Protein AF-A0A432TRW6-F1 (afdb_monomer_lite)

Structure (mmCIF, N/CA/C/O backbone):
data_AF-A0A432TRW6-F1
#
_entry.id   AF-A0A432TRW6-F1
#
loop_
_atom_site.group_PDB
_atom_site.id
_atom_site.type_symbol
_atom_site.label_atom_id
_atom_site.label_alt_id
_atom_site.label_comp_id
_atom_site.label_asym_id
_atom_site.label_entity_id
_atom_site.label_seq_id
_atom_site.pdbx_PDB_ins_code
_atom_site.Cartn_x
_atom_site.Cartn_y
_atom_site.Cartn_z
_atom_site.occupancy
_atom_site.B_iso_or_equiv
_atom_site.auth_seq_id
_atom_site.auth_comp_id
_atom_site.auth_asym_id
_atom_site.auth_atom_id
_atom_site.pdbx_PDB_model_num
ATOM 1 N N . MET A 1 1 ? 21.089 0.301 -13.106 1.00 52.22 1 MET A N 1
ATOM 2 C CA . MET A 1 1 ? 20.298 1.230 -13.935 1.00 52.22 1 MET A CA 1
ATOM 3 C C . MET A 1 1 ? 20.547 2.640 -13.436 1.00 52.22 1 MET A C 1
ATOM 5 O O . MET A 1 1 ? 20.380 2.880 -12.246 1.00 52.22 1 MET A O 1
ATOM 9 N N . THR A 1 2 ? 21.003 3.542 -14.300 1.00 56.97 2 THR A N 1
ATOM 10 C CA . THR A 1 2 ? 20.932 4.985 -14.047 1.00 56.97 2 THR A CA 1
ATOM 11 C C . THR A 1 2 ? 19.518 5.416 -14.402 1.00 56.97 2 THR A C 1
ATOM 13 O O . THR A 1 2 ? 19.159 5.357 -15.574 1.00 56.97 2 THR A O 1
ATOM 16 N N . PHE A 1 3 ? 18.707 5.765 -13.405 1.00 66.62 3 PHE A N 1
ATOM 17 C CA . PHE A 1 3 ? 17.383 6.331 -13.655 1.00 66.62 3 PHE A CA 1
ATOM 18 C C . PHE A 1 3 ? 17.552 7.616 -14.461 1.00 66.62 3 PHE A C 1
ATOM 20 O O . PHE A 1 3 ? 18.263 8.524 -14.018 1.00 66.62 3 PHE A O 1
ATOM 27 N N . ASP A 1 4 ? 16.944 7.674 -15.643 1.00 81.56 4 ASP A N 1
ATOM 28 C CA . ASP A 1 4 ? 16.929 8.909 -16.417 1.00 81.56 4 ASP A CA 1
ATOM 29 C C . ASP A 1 4 ? 16.028 9.937 -15.719 1.00 81.56 4 ASP A C 1
ATOM 31 O O . ASP A 1 4 ? 15.047 9.587 -15.054 1.00 81.56 4 ASP A O 1
ATOM 35 N N . LEU A 1 5 ? 16.351 11.225 -15.856 1.00 84.19 5 LEU A N 1
ATOM 36 C CA . LEU A 1 5 ? 15.592 12.289 -15.193 1.00 84.19 5 LEU A CA 1
ATOM 37 C C . LEU A 1 5 ? 14.115 12.262 -15.618 1.00 84.19 5 LEU A C 1
ATOM 39 O O . LEU A 1 5 ? 13.226 12.500 -14.801 1.00 84.19 5 LEU A O 1
ATOM 43 N N . THR A 1 6 ? 13.857 11.915 -16.879 1.00 82.75 6 THR A N 1
ATOM 44 C CA . THR A 1 6 ? 12.509 11.764 -17.439 1.00 82.75 6 THR A CA 1
ATOM 45 C C . THR A 1 6 ? 11.719 10.679 -16.720 1.00 82.75 6 THR A C 1
ATOM 47 O O . THR A 1 6 ? 10.560 10.878 -16.353 1.00 82.75 6 THR A O 1
ATOM 50 N N . GLU A 1 7 ? 12.363 9.540 -16.481 1.00 78.12 7 GLU A N 1
ATOM 51 C CA . GLU A 1 7 ? 11.764 8.388 -15.822 1.00 78.12 7 GLU A CA 1
ATOM 52 C C . GLU A 1 7 ? 11.392 8.730 -14.376 1.00 78.12 7 GLU A C 1
ATOM 54 O O . GLU A 1 7 ? 10.263 8.497 -13.948 1.00 78.12 7 GLU A O 1
ATOM 59 N N . LEU A 1 8 ? 12.297 9.395 -13.651 1.00 82.06 8 LEU A N 1
ATOM 60 C CA . LEU A 1 8 ? 12.056 9.843 -12.279 1.00 82.06 8 LEU A CA 1
ATOM 61 C C . LEU A 1 8 ? 10.860 10.807 -12.185 1.00 82.06 8 LEU A C 1
ATOM 63 O O . LEU A 1 8 ? 10.039 10.695 -11.271 1.00 82.06 8 LEU A O 1
ATOM 67 N N . VAL A 1 9 ? 10.745 11.747 -13.129 1.00 86.62 9 VAL A N 1
ATOM 68 C CA . VAL A 1 9 ? 9.639 12.717 -13.172 1.00 86.62 9 VAL A CA 1
ATOM 69 C C . VAL A 1 9 ? 8.307 12.019 -13.446 1.00 86.62 9 VAL A C 1
ATOM 71 O O . VAL A 1 9 ? 7.325 12.289 -12.750 1.00 86.62 9 VAL A O 1
ATOM 74 N N . LEU A 1 10 ? 8.264 11.094 -14.410 1.00 83.50 10 LEU A N 1
ATOM 75 C CA . LEU A 1 10 ? 7.059 10.320 -14.729 1.00 83.50 10 LEU A CA 1
ATOM 76 C C . LEU A 1 10 ? 6.620 9.452 -13.549 1.00 83.50 10 LEU A C 1
ATOM 78 O O . LEU A 1 10 ? 5.443 9.442 -13.188 1.00 83.50 10 LEU A O 1
ATOM 82 N N . VAL A 1 11 ? 7.572 8.788 -12.895 1.00 81.69 11 VAL A N 1
ATOM 83 C CA . VAL A 1 11 ? 7.332 8.012 -11.676 1.00 81.69 11 VAL A CA 1
ATOM 84 C C . VAL A 1 11 ? 6.767 8.894 -10.578 1.00 81.69 11 VAL A C 1
ATOM 86 O O . VAL A 1 11 ? 5.759 8.529 -9.979 1.00 81.69 11 VAL A O 1
ATOM 89 N N . GLY A 1 12 ? 7.363 10.064 -10.340 1.00 82.69 12 GLY A N 1
ATOM 90 C CA . GLY A 1 12 ? 6.870 11.031 -9.363 1.00 82.69 12 GLY A CA 1
ATOM 91 C C . GLY A 1 12 ? 5.432 11.468 -9.646 1.00 82.69 12 GLY A C 1
ATOM 92 O O . GLY 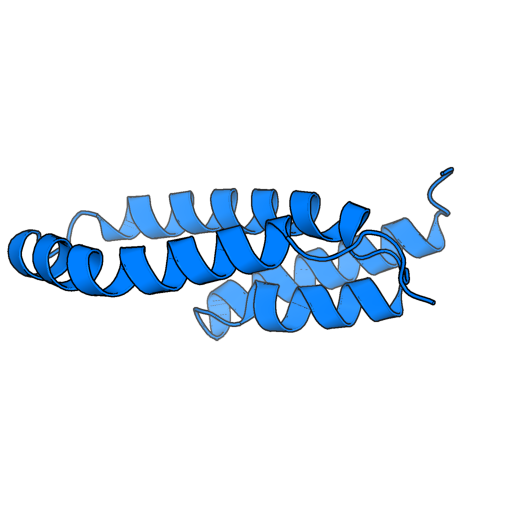A 1 12 ? 4.607 11.502 -8.732 1.00 82.69 12 GLY A O 1
ATOM 93 N N . LEU A 1 13 ? 5.097 11.723 -10.914 1.00 86.25 13 LEU A N 1
ATOM 94 C CA . LEU A 1 13 ? 3.744 12.088 -11.337 1.00 86.25 13 LEU A CA 1
ATOM 95 C C . LEU A 1 13 ? 2.740 10.951 -11.081 1.00 86.25 13 LEU A C 1
ATOM 97 O O . LEU A 1 13 ? 1.673 11.183 -10.508 1.00 86.25 13 LEU A O 1
ATOM 101 N N . ILE A 1 14 ? 3.098 9.714 -11.445 1.00 83.62 14 ILE A N 1
ATOM 102 C CA . ILE A 1 14 ? 2.276 8.520 -11.199 1.00 83.62 14 ILE A CA 1
ATOM 103 C C . ILE A 1 14 ? 2.117 8.279 -9.695 1.00 83.62 14 ILE A C 1
ATOM 105 O O . ILE A 1 14 ? 1.045 7.885 -9.244 1.00 83.62 14 ILE A O 1
ATOM 109 N N . PHE A 1 15 ? 3.146 8.562 -8.898 1.00 80.62 15 PHE A N 1
ATOM 110 C CA . PHE A 1 15 ? 3.112 8.424 -7.444 1.00 80.62 15 PHE A CA 1
ATOM 111 C C . PHE A 1 15 ? 2.123 9.404 -6.800 1.00 80.62 15 PHE A C 1
ATOM 113 O O . PHE A 1 15 ? 1.327 9.015 -5.942 1.00 80.62 15 PHE A O 1
ATOM 120 N N . ILE A 1 16 ? 2.132 10.665 -7.246 1.00 83.12 16 ILE A N 1
ATOM 121 C CA . ILE A 1 16 ? 1.166 11.685 -6.816 1.00 83.12 16 ILE A CA 1
ATOM 122 C C . ILE A 1 16 ? -0.253 11.273 -7.233 1.00 83.12 16 ILE A C 1
ATOM 124 O O . ILE A 1 16 ? -1.177 11.325 -6.417 1.00 83.12 16 ILE A O 1
ATOM 128 N N . TRP A 1 17 ? -0.421 10.805 -8.473 1.00 81.31 17 TRP A N 1
ATOM 129 C CA . TRP A 1 17 ? -1.700 10.315 -8.988 1.00 81.31 17 TRP A CA 1
ATOM 130 C C . TRP A 1 17 ? -2.234 9.118 -8.190 1.00 81.31 17 TRP A C 1
ATOM 132 O O . TRP A 1 17 ? -3.385 9.128 -7.755 1.00 81.31 17 TRP A O 1
ATOM 142 N N . ALA A 1 18 ? -1.399 8.112 -7.926 1.00 79.12 18 ALA A N 1
ATOM 143 C CA . ALA A 1 18 ? -1.756 6.937 -7.136 1.00 79.12 18 ALA A CA 1
ATOM 144 C C . ALA A 1 18 ? -2.197 7.322 -5.713 1.00 79.12 18 ALA A C 1
ATOM 146 O O . ALA A 1 18 ? -3.185 6.783 -5.202 1.00 79.12 18 ALA A O 1
ATOM 147 N N . GLY A 1 19 ? -1.515 8.299 -5.103 1.00 76.75 19 GLY A N 1
ATOM 148 C CA . GLY A 1 19 ? -1.892 8.874 -3.812 1.00 76.75 19 GLY A CA 1
ATOM 149 C C . GLY A 1 19 ? -3.264 9.557 -3.837 1.00 76.75 19 GLY A C 1
ATOM 150 O O . GLY A 1 19 ? -4.084 9.314 -2.951 1.00 76.75 19 GLY A O 1
ATOM 151 N N . PHE A 1 20 ? -3.552 10.349 -4.873 1.00 79.31 20 PHE A N 1
ATOM 152 C CA . PHE A 1 20 ? -4.857 10.993 -5.073 1.00 79.31 20 PHE A CA 1
ATOM 153 C C . PHE A 1 20 ? -5.989 9.978 -5.304 1.00 79.31 20 PHE A C 1
ATOM 155 O O . PHE A 1 20 ? -7.039 10.031 -4.665 1.00 79.31 20 PHE A O 1
ATOM 162 N N . VAL A 1 21 ? -5.773 8.992 -6.174 1.00 75.31 21 VAL A N 1
ATOM 163 C CA . VAL A 1 21 ? -6.765 7.945 -6.468 1.00 75.31 21 VAL A CA 1
ATOM 164 C C . VAL A 1 21 ? -7.088 7.126 -5.220 1.00 75.31 21 VAL A C 1
ATOM 166 O O . VAL A 1 21 ? -8.236 6.731 -5.011 1.00 75.31 21 VAL A O 1
ATOM 169 N N . ARG A 1 22 ? -6.100 6.883 -4.357 1.00 73.38 22 ARG A N 1
ATOM 170 C CA . ARG A 1 22 ? -6.308 6.187 -3.088 1.00 73.38 22 ARG A CA 1
ATOM 171 C C . ARG A 1 22 ? -7.235 6.956 -2.146 1.00 73.38 22 ARG A C 1
ATOM 173 O O . ARG A 1 22 ? -8.076 6.333 -1.503 1.00 73.38 22 ARG A O 1
ATOM 180 N N . THR A 1 23 ? -7.085 8.275 -2.041 1.00 68.19 23 THR A N 1
ATOM 181 C CA . THR A 1 23 ? -7.933 9.094 -1.162 1.00 68.19 23 THR A CA 1
ATOM 182 C C . THR A 1 23 ? -9.340 9.295 -1.730 1.00 68.19 23 THR A C 1
ATOM 184 O O . THR A 1 23 ? -10.274 9.423 -0.943 1.00 68.19 23 THR A O 1
ATOM 187 N N . GLY A 1 24 ? -9.507 9.261 -3.061 1.00 66.00 24 GLY A N 1
ATOM 188 C CA . GLY A 1 24 ? -10.806 9.383 -3.736 1.00 66.00 24 GLY A CA 1
ATOM 189 C C . GLY A 1 24 ? -11.600 8.074 -3.880 1.00 66.00 24 GLY A C 1
ATOM 190 O O . GLY A 1 24 ? -12.768 8.026 -3.513 1.00 66.00 24 GLY A O 1
ATOM 191 N N . LEU A 1 25 ? -10.983 7.004 -4.400 1.00 61.84 25 LEU A N 1
ATOM 192 C CA . LEU A 1 25 ? -11.643 5.721 -4.719 1.00 61.84 25 LEU A CA 1
ATOM 193 C C . LEU A 1 25 ? -11.398 4.616 -3.674 1.00 61.84 25 LEU A C 1
ATOM 195 O O . LEU A 1 25 ? -11.904 3.505 -3.818 1.00 61.84 25 LEU A O 1
ATOM 199 N N . GLY A 1 26 ? -10.611 4.882 -2.627 1.00 60.06 26 GLY A N 1
ATOM 200 C CA . GLY A 1 26 ? -10.401 3.993 -1.474 1.00 60.06 26 GLY A CA 1
ATOM 201 C C . GLY A 1 26 ? -9.535 2.748 -1.726 1.00 60.06 26 GLY A C 1
ATOM 202 O O . GLY A 1 26 ? -8.822 2.322 -0.820 1.00 60.06 26 GLY A O 1
ATOM 203 N N . PHE A 1 27 ? -9.544 2.189 -2.943 1.00 59.25 27 PHE A N 1
ATOM 204 C CA . PHE A 1 27 ? -8.876 0.918 -3.283 1.00 59.25 27 PHE A CA 1
ATOM 205 C C . PHE A 1 27 ? -7.949 0.995 -4.515 1.00 59.25 27 PHE A C 1
ATOM 207 O O . PHE A 1 27 ? -7.005 0.218 -4.632 1.00 59.25 27 PHE A O 1
ATOM 214 N N . GLY A 1 28 ? -8.185 1.938 -5.435 1.00 61.25 28 GLY A N 1
ATOM 215 C CA . GLY A 1 28 ? -7.624 1.893 -6.795 1.00 61.25 28 GLY A CA 1
ATOM 216 C C . GLY A 1 28 ? -6.197 2.420 -6.986 1.00 61.25 28 GLY A C 1
ATOM 217 O O . GLY A 1 28 ? -5.646 2.250 -8.069 1.00 61.25 28 GLY A O 1
ATOM 218 N N . GLY A 1 29 ? -5.584 3.045 -5.975 1.00 66.56 29 GLY A N 1
ATOM 219 C CA . GLY A 1 29 ? -4.316 3.775 -6.144 1.00 66.56 29 GLY 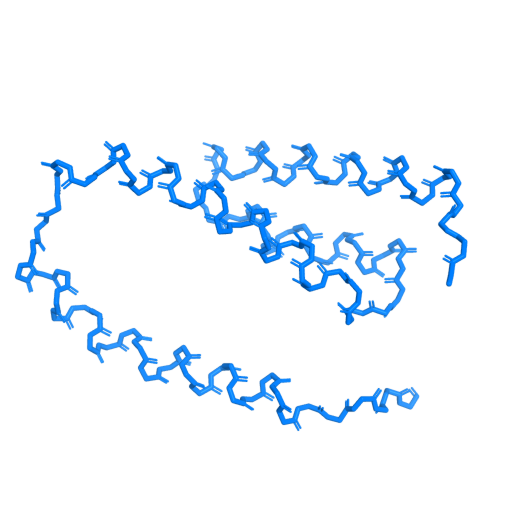A CA 1
ATOM 220 C C . GLY A 1 29 ? -3.179 2.925 -6.720 1.00 66.56 29 GLY A C 1
ATOM 221 O O . GLY A 1 29 ? -2.509 3.348 -7.656 1.00 66.56 29 GLY A O 1
ATOM 222 N N . ALA A 1 30 ? -3.003 1.693 -6.235 1.00 65.44 30 ALA A N 1
ATOM 223 C CA . ALA A 1 30 ? -1.993 0.789 -6.790 1.00 65.44 30 ALA A CA 1
ATOM 224 C C . ALA A 1 30 ? -2.485 -0.081 -7.942 1.00 65.44 30 ALA A C 1
ATOM 226 O O . ALA A 1 30 ? -1.692 -0.387 -8.827 1.00 65.44 30 ALA A O 1
ATOM 227 N N . ALA A 1 31 ? -3.771 -0.446 -7.961 1.00 71.06 31 ALA A N 1
ATOM 228 C CA . ALA A 1 31 ? -4.3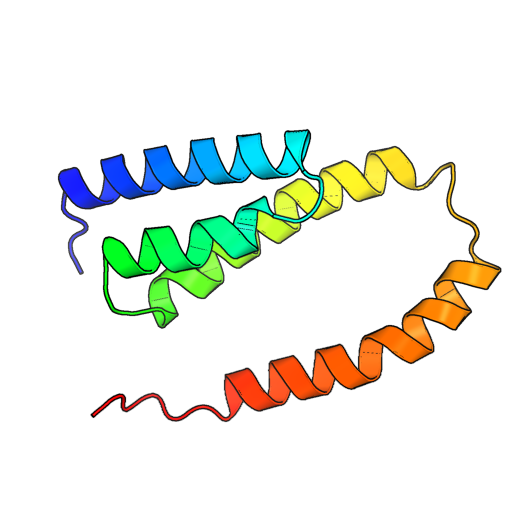46 -1.198 -9.075 1.00 71.06 31 ALA A CA 1
ATOM 229 C C . ALA A 1 31 ? -4.247 -0.411 -10.393 1.00 71.06 31 ALA A C 1
ATOM 231 O O . ALA A 1 31 ? -4.041 -1.004 -11.445 1.00 71.06 31 ALA A O 1
ATOM 232 N N . LEU A 1 32 ? -4.336 0.923 -10.323 1.00 73.38 32 LEU A N 1
ATOM 233 C CA . LEU A 1 32 ? -4.140 1.820 -11.463 1.00 73.38 32 LEU A CA 1
ATOM 234 C C . LEU A 1 32 ? -2.699 2.343 -11.579 1.00 73.38 32 LEU A C 1
ATOM 236 O O . LEU A 1 32 ? -2.268 2.671 -12.678 1.00 73.38 32 LEU A O 1
ATOM 240 N N . GLY A 1 33 ? -1.937 2.405 -10.481 1.00 75.62 33 GLY A N 1
ATOM 241 C CA . GLY A 1 33 ? -0.547 2.877 -10.491 1.00 75.62 33 GLY A CA 1
ATOM 242 C C . GLY A 1 33 ? 0.439 1.900 -11.138 1.00 75.62 33 GLY A C 1
ATOM 243 O O . GLY A 1 33 ? 1.326 2.327 -11.873 1.00 75.62 33 GLY A O 1
ATOM 244 N N . LEU A 1 34 ? 0.268 0.593 -10.912 1.00 78.31 34 LEU A N 1
ATOM 245 C CA . LEU A 1 34 ? 1.182 -0.436 -11.422 1.00 78.31 34 LEU A CA 1
ATOM 246 C C . LEU A 1 34 ? 1.151 -0.535 -12.966 1.00 78.31 34 LEU A C 1
ATOM 248 O O . LEU A 1 34 ? 2.221 -0.464 -13.567 1.00 78.31 34 LEU A O 1
ATOM 252 N N . PRO A 1 35 ? -0.017 -0.577 -13.646 1.00 78.69 35 PRO A N 1
ATOM 253 C CA . PRO A 1 35 ? -0.072 -0.548 -15.113 1.00 78.69 35 PRO A CA 1
ATOM 254 C C . PRO A 1 35 ? 0.552 0.713 -15.731 1.00 78.69 35 PRO A C 1
ATOM 256 O O . PRO A 1 35 ? 1.195 0.632 -16.773 1.00 78.69 35 PRO A O 1
ATOM 259 N N . LEU A 1 36 ? 0.399 1.875 -15.083 1.00 79.50 36 LEU A N 1
ATOM 260 C CA . LEU A 1 36 ? 0.993 3.134 -15.550 1.00 79.50 36 LEU A CA 1
ATOM 261 C C . LEU A 1 36 ? 2.518 3.155 -15.381 1.00 79.50 36 LEU A C 1
ATOM 263 O O . LEU A 1 36 ? 3.212 3.687 -16.240 1.00 79.50 36 LEU A O 1
ATOM 267 N N . MET A 1 37 ? 3.050 2.554 -14.314 1.00 75.56 37 MET A N 1
ATOM 268 C CA . MET A 1 37 ? 4.499 2.389 -14.131 1.00 75.56 37 MET A CA 1
ATOM 269 C C . MET A 1 37 ? 5.104 1.416 -15.146 1.00 75.56 37 MET A C 1
ATOM 271 O O . MET A 1 37 ? 6.182 1.682 -15.669 1.00 75.56 37 MET A O 1
ATOM 275 N N . LEU A 1 38 ? 4.392 0.336 -15.481 1.00 77.25 38 LEU A N 1
ATOM 276 C CA . LEU A 1 38 ? 4.827 -0.609 -16.515 1.00 77.25 38 LEU A CA 1
ATOM 277 C C . LEU A 1 38 ? 4.882 0.010 -17.914 1.00 77.25 38 LEU A C 1
ATOM 279 O O . LEU A 1 38 ? 5.675 -0.430 -18.742 1.00 77.25 38 LEU A O 1
ATOM 283 N N . LEU A 1 39 ? 4.079 1.047 -18.169 1.00 78.06 39 LEU A N 1
ATOM 284 C CA . LEU A 1 39 ? 4.152 1.828 -19.404 1.00 78.06 39 LEU A CA 1
ATOM 285 C C . LEU A 1 39 ? 5.442 2.666 -19.489 1.00 78.06 39 LEU A C 1
ATOM 287 O O . LEU A 1 39 ? 5.913 2.945 -20.586 1.00 78.06 39 LEU A O 1
ATOM 291 N N . VAL A 1 40 ? 6.003 3.072 -18.344 1.00 74.81 40 VAL A N 1
ATOM 292 C CA . VAL A 1 40 ? 7.248 3.855 -18.264 1.00 74.81 40 VAL A CA 1
ATOM 293 C C . V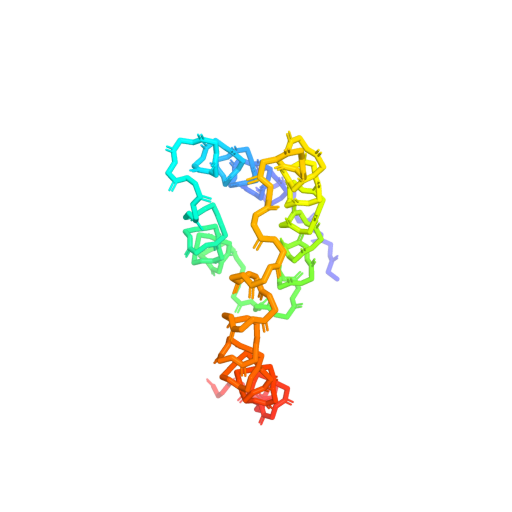AL A 1 40 ? 8.475 2.944 -18.346 1.00 74.81 40 VAL A C 1
ATOM 295 O O . VAL A 1 40 ? 9.412 3.251 -19.079 1.00 74.81 40 VAL A O 1
ATOM 298 N N . GLY A 1 41 ? 8.462 1.811 -17.639 1.00 71.56 41 GLY A N 1
ATOM 299 C CA . GLY A 1 41 ? 9.548 0.832 -17.652 1.00 71.56 41 GLY A CA 1
ATOM 300 C C . GLY A 1 41 ? 9.020 -0.598 -17.588 1.00 71.56 41 GLY A C 1
ATOM 301 O O . GLY A 1 41 ? 8.285 -0.951 -16.669 1.00 71.56 41 GLY A O 1
ATOM 302 N N . ALA A 1 42 ? 9.436 -1.436 -18.538 1.00 65.12 42 ALA A N 1
ATOM 303 C CA . ALA A 1 42 ? 8.852 -2.759 -18.773 1.00 65.12 42 ALA A CA 1
ATOM 304 C C . ALA A 1 42 ? 9.143 -3.813 -17.687 1.00 65.12 42 ALA A C 1
ATOM 306 O O . ALA A 1 42 ? 8.566 -4.894 -17.732 1.00 65.12 42 ALA A O 1
ATOM 307 N N . THR A 1 43 ? 10.026 -3.541 -16.722 1.00 72.81 43 THR A N 1
ATOM 308 C CA . THR A 1 43 ? 10.467 -4.515 -15.713 1.00 72.81 43 THR A CA 1
ATOM 309 C C . THR A 1 43 ? 9.684 -4.376 -14.389 1.00 72.81 43 THR A C 1
ATOM 311 O O . THR A 1 43 ? 10.077 -3.597 -13.516 1.00 72.81 43 THR A O 1
ATOM 314 N N . PRO A 1 44 ? 8.591 -5.147 -14.172 1.00 68.69 44 PRO A N 1
ATOM 315 C CA . PRO A 1 44 ? 7.752 -5.088 -12.962 1.00 68.69 44 PRO A CA 1
ATOM 316 C C . PRO A 1 44 ? 8.516 -5.287 -11.654 1.00 68.69 44 PRO A C 1
ATOM 318 O O . PRO A 1 44 ? 8.121 -4.739 -10.626 1.00 68.69 44 PRO A O 1
ATOM 321 N N . VAL A 1 45 ? 9.611 -6.050 -11.691 1.00 74.50 45 VAL A N 1
ATOM 322 C CA . VAL A 1 45 ? 10.425 -6.407 -10.521 1.00 74.50 45 VAL A CA 1
ATOM 323 C C . VAL A 1 45 ? 10.946 -5.175 -9.772 1.00 74.50 45 VAL A C 1
ATOM 325 O O . VAL A 1 45 ? 11.035 -5.204 -8.548 1.00 74.50 45 VAL A O 1
ATOM 328 N N . TYR A 1 46 ? 11.231 -4.067 -10.464 1.00 73.69 46 TYR A N 1
ATOM 329 C CA . TYR A 1 46 ? 11.694 -2.835 -9.812 1.00 73.69 46 TYR A CA 1
ATOM 330 C C . TYR A 1 46 ? 10.549 -1.987 -9.250 1.00 73.69 46 TYR A C 1
ATOM 332 O O . TYR A 1 46 ? 10.703 -1.342 -8.212 1.00 73.69 46 TYR A O 1
ATOM 340 N N . TRP A 1 47 ? 9.385 -2.004 -9.901 1.00 74.81 47 TRP A N 1
ATOM 341 C CA . TRP A 1 47 ? 8.228 -1.192 -9.515 1.00 74.81 47 TRP A CA 1
ATOM 342 C C . TRP A 1 47 ? 7.429 -1.807 -8.365 1.00 74.81 47 TRP A C 1
ATOM 344 O O . TRP A 1 47 ? 6.889 -1.081 -7.525 1.00 74.81 47 TRP A O 1
ATOM 354 N N . LEU A 1 48 ? 7.378 -3.141 -8.299 1.00 78.50 48 LEU A N 1
ATOM 355 C CA . LEU A 1 48 ? 6.586 -3.888 -7.323 1.00 78.50 48 LEU A CA 1
ATOM 356 C C . LEU A 1 48 ? 6.966 -3.559 -5.861 1.00 78.50 48 LEU A C 1
ATOM 358 O O . LEU A 1 48 ? 6.061 -3.277 -5.069 1.00 78.50 48 LEU A O 1
ATOM 362 N N . PRO A 1 49 ? 8.256 -3.503 -5.466 1.00 80.50 49 PRO A N 1
ATOM 363 C CA . PRO A 1 49 ? 8.629 -3.145 -4.097 1.00 80.50 49 PRO A CA 1
ATOM 364 C C . PRO A 1 49 ? 8.330 -1.677 -3.769 1.00 80.50 49 PRO A C 1
ATOM 366 O O . PRO A 1 49 ? 7.868 -1.372 -2.670 1.00 80.50 49 PRO A O 1
ATOM 369 N N . ILE A 1 50 ? 8.541 -0.766 -4.727 1.00 80.06 50 ILE A N 1
ATOM 370 C CA . ILE A 1 50 ? 8.329 0.680 -4.549 1.00 80.06 50 ILE A CA 1
ATOM 371 C C . ILE A 1 50 ? 6.846 0.974 -4.294 1.00 80.06 50 ILE A C 1
ATOM 373 O O . ILE A 1 50 ? 6.498 1.642 -3.313 1.00 80.06 50 ILE A O 1
ATOM 377 N N . ILE A 1 51 ? 5.957 0.436 -5.137 1.00 77.75 51 ILE A N 1
ATOM 378 C CA . ILE A 1 51 ? 4.510 0.606 -4.968 1.00 77.75 51 ILE A CA 1
ATOM 379 C C . ILE A 1 51 ? 4.013 -0.130 -3.714 1.00 77.75 51 ILE A C 1
ATOM 381 O O . ILE A 1 51 ? 3.140 0.380 -3.013 1.00 77.75 51 ILE A O 1
ATOM 385 N N . GLY A 1 52 ? 4.607 -1.281 -3.378 1.00 81.12 52 GLY A N 1
ATOM 386 C CA . GLY A 1 52 ? 4.310 -2.035 -2.160 1.00 81.12 52 GLY A CA 1
ATOM 387 C C . GLY A 1 52 ? 4.586 -1.230 -0.889 1.00 81.12 52 GLY A C 1
ATOM 388 O O . GLY A 1 52 ? 3.710 -1.116 -0.032 1.00 81.12 52 GLY A O 1
ATOM 389 N N . ILE A 1 53 ? 5.757 -0.595 -0.786 1.00 84.31 53 ILE A N 1
ATOM 390 C CA . ILE A 1 53 ? 6.109 0.264 0.357 1.00 84.31 53 ILE A CA 1
ATOM 391 C C . ILE A 1 53 ? 5.157 1.461 0.452 1.00 84.31 53 ILE A C 1
ATOM 393 O O . ILE A 1 53 ? 4.639 1.749 1.533 1.00 84.31 53 ILE A O 1
ATOM 397 N N . HIS A 1 54 ? 4.870 2.126 -0.672 1.00 80.62 54 HIS A N 1
ATOM 398 C CA . HIS A 1 54 ? 3.905 3.227 -0.717 1.00 80.62 54 HIS A CA 1
ATOM 399 C C . HIS A 1 54 ? 2.526 2.783 -0.210 1.00 80.62 54 HIS A C 1
ATOM 401 O O . HIS A 1 54 ? 1.916 3.427 0.650 1.00 80.62 54 HIS A O 1
ATOM 407 N N . LEU A 1 55 ? 2.034 1.648 -0.708 1.00 80.38 55 LEU A N 1
ATOM 408 C CA . LEU A 1 55 ? 0.766 1.080 -0.280 1.00 80.38 55 LEU A CA 1
ATOM 409 C C . LEU A 1 55 ? 0.741 0.795 1.215 1.00 80.38 55 LEU A C 1
ATOM 411 O O . LEU A 1 55 ? -0.230 1.182 1.866 1.00 80.38 55 LEU A O 1
ATOM 415 N N . LEU A 1 56 ? 1.776 0.146 1.748 1.00 83.88 56 LEU A N 1
ATOM 416 C CA . LEU A 1 56 ? 1.873 -0.196 3.165 1.00 83.88 56 LEU A CA 1
ATOM 417 C C . LEU A 1 56 ? 1.895 1.056 4.043 1.00 83.88 56 LEU A C 1
ATOM 419 O O . LEU A 1 56 ? 1.149 1.114 5.022 1.00 83.88 56 LEU A O 1
ATOM 423 N N . PHE A 1 57 ? 2.663 2.079 3.662 1.00 84.56 57 PHE A N 1
ATOM 424 C CA . PHE A 1 57 ? 2.744 3.344 4.392 1.00 84.56 57 PHE A CA 1
ATOM 425 C C . PHE A 1 57 ? 1.370 4.011 4.523 1.00 84.56 57 PHE A C 1
ATOM 427 O O . PHE A 1 57 ? 0.866 4.224 5.629 1.00 84.56 57 PHE A O 1
ATOM 434 N N . PHE A 1 58 ? 0.710 4.270 3.394 1.00 78.44 58 PHE A N 1
ATOM 435 C CA . PHE A 1 58 ? -0.599 4.917 3.399 1.00 78.44 58 PHE A CA 1
ATOM 436 C C . PHE A 1 58 ? -1.699 4.002 3.976 1.00 78.44 58 PHE A C 1
ATOM 438 O O . PHE A 1 58 ? -2.655 4.505 4.561 1.00 78.44 58 PHE A O 1
ATOM 445 N N . SER A 1 59 ? -1.569 2.670 3.875 1.00 79.00 59 SER A N 1
ATOM 446 C CA . SER A 1 59 ? -2.528 1.715 4.463 1.00 79.00 59 SER A CA 1
ATOM 447 C C . SER A 1 59 ? -2.458 1.714 5.971 1.00 79.00 59 SER A C 1
ATOM 449 O O . SER A 1 59 ? -3.493 1.780 6.627 1.00 79.00 59 SER A O 1
ATOM 451 N N . SER A 1 60 ? -1.244 1.733 6.516 1.00 83.75 60 SER A N 1
ATOM 452 C CA . SER A 1 60 ? -1.021 1.849 7.951 1.00 83.75 60 SER A CA 1
ATOM 453 C C . SER A 1 60 ? -1.626 3.146 8.496 1.00 83.75 60 SER A C 1
ATOM 455 O O . SER A 1 60 ? -2.390 3.109 9.458 1.00 83.75 60 SER A O 1
ATOM 457 N N . LEU A 1 61 ? -1.408 4.282 7.820 1.00 83.12 61 LEU A N 1
ATOM 458 C CA . LEU A 1 61 ? -2.013 5.565 8.207 1.00 83.12 61 LEU A CA 1
ATOM 459 C C . LEU A 1 61 ? -3.551 5.526 8.196 1.00 83.12 61 LEU A C 1
ATOM 461 O O . LEU A 1 61 ? -4.192 5.979 9.149 1.00 83.12 61 LEU A O 1
ATOM 465 N N . THR A 1 62 ? -4.163 4.970 7.145 1.00 78.81 62 THR A N 1
ATOM 466 C CA . THR A 1 62 ? -5.627 4.817 7.062 1.00 78.81 62 THR A CA 1
ATOM 467 C C . THR A 1 62 ? -6.162 3.873 8.138 1.00 78.81 62 THR A C 1
ATOM 469 O O . THR A 1 62 ? -7.192 4.160 8.759 1.00 78.81 62 THR A O 1
ATOM 472 N N . LEU A 1 63 ? -5.458 2.765 8.378 1.00 82.19 63 LEU A N 1
ATOM 473 C CA . LEU A 1 63 ? -5.821 1.763 9.368 1.00 82.19 63 LEU A CA 1
ATOM 474 C C . LEU A 1 63 ? -5.811 2.377 10.764 1.00 82.19 63 LEU A C 1
ATOM 476 O O . LEU A 1 63 ? -6.840 2.332 11.430 1.00 82.19 63 LEU A O 1
ATOM 480 N N . VAL A 1 64 ? -4.714 3.032 11.165 1.00 82.94 64 VAL A N 1
ATOM 481 C CA . VAL A 1 64 ? -4.568 3.683 12.480 1.00 82.94 64 VAL A CA 1
ATOM 482 C C . VAL A 1 64 ? -5.717 4.654 12.757 1.00 82.94 64 VAL A C 1
ATOM 484 O O . VAL A 1 64 ? -6.276 4.653 13.855 1.00 82.94 64 VAL A O 1
ATOM 487 N N . LYS A 1 65 ? -6.138 5.433 11.753 1.00 81.19 65 LYS A N 1
ATOM 488 C CA . LYS A 1 65 ? -7.271 6.364 11.881 1.00 81.19 65 LYS A CA 1
ATOM 489 C C . LYS A 1 65 ? -8.618 5.651 12.078 1.00 81.19 65 LYS A C 1
ATOM 491 O O . LYS A 1 65 ? -9.517 6.205 12.709 1.00 81.19 65 LYS A O 1
ATOM 496 N N . SER A 1 66 ? -8.752 4.429 11.567 1.00 80.50 66 SER A N 1
ATOM 497 C CA . SER A 1 66 ? -10.003 3.659 11.538 1.00 80.50 66 SER A CA 1
ATOM 498 C C . SER A 1 66 ? -10.097 2.577 12.623 1.00 80.50 66 SER A C 1
ATOM 500 O O . SER A 1 66 ? -11.187 2.059 12.855 1.00 80.50 66 SER A O 1
ATOM 502 N N . LEU A 1 67 ? -9.005 2.283 13.347 1.00 80.00 67 LEU A N 1
ATOM 503 C CA . LEU A 1 67 ? -8.943 1.244 14.392 1.00 80.00 67 LEU A CA 1
ATOM 504 C C . LEU A 1 67 ? -10.025 1.385 15.474 1.00 80.00 67 LEU A C 1
ATOM 506 O O . LEU A 1 67 ? -10.489 0.386 16.016 1.00 80.00 67 LEU A O 1
ATOM 510 N N . LYS A 1 68 ? -10.460 2.615 15.779 1.00 78.75 68 LYS A N 1
ATOM 511 C CA . LYS A 1 68 ? -11.473 2.878 16.817 1.00 78.75 68 LYS A CA 1
ATOM 512 C C . LYS A 1 68 ? -12.888 2.406 16.454 1.00 78.75 68 LYS A C 1
ATOM 514 O O . LYS A 1 68 ? -13.739 2.379 17.334 1.00 78.75 68 LYS A O 1
ATOM 519 N N . LYS A 1 69 ? -13.153 2.062 15.190 1.00 82.94 69 LYS A N 1
ATOM 520 C CA . LYS A 1 69 ? -14.472 1.624 14.695 1.00 82.94 69 LYS A CA 1
ATOM 521 C C . LYS A 1 69 ? -14.462 0.177 14.186 1.00 82.94 69 LYS A C 1
ATOM 523 O O . LYS A 1 69 ? -15.273 -0.179 13.341 1.00 82.94 69 LYS A O 1
ATOM 528 N N . VAL A 1 70 ? -13.506 -0.635 14.636 1.00 84.25 70 VAL A N 1
ATOM 529 C CA . VAL A 1 70 ? -13.325 -2.002 14.137 1.00 84.25 70 VAL A CA 1
ATOM 530 C C . VAL A 1 70 ? -14.151 -3.000 14.944 1.00 84.25 70 VAL A C 1
ATOM 532 O O . VAL A 1 70 ? -13.922 -3.194 16.138 1.00 84.25 70 VAL A O 1
ATOM 535 N N . ASP A 1 71 ? -15.039 -3.714 14.254 1.00 89.81 71 ASP A N 1
ATOM 536 C CA . ASP A 1 71 ? -15.724 -4.893 14.779 1.00 89.81 71 ASP A CA 1
ATOM 537 C C . ASP A 1 71 ? -14.782 -6.103 14.780 1.00 89.81 71 ASP A C 1
ATOM 539 O O . ASP A 1 71 ? -14.690 -6.872 13.820 1.00 89.81 71 ASP A O 1
ATOM 543 N N . TRP A 1 72 ? -14.063 -6.291 15.884 1.00 88.19 72 TRP A N 1
ATOM 544 C CA . TRP A 1 72 ? -13.086 -7.372 16.049 1.00 88.19 72 TRP A CA 1
ATOM 545 C C . TRP A 1 72 ? -13.615 -8.792 15.773 1.00 88.19 72 TRP A C 1
ATOM 547 O O . TRP A 1 72 ? -12.877 -9.573 15.163 1.00 88.19 72 TRP A O 1
ATOM 557 N N . PRO A 1 73 ? -14.848 -9.173 16.177 1.00 91.94 73 PRO A N 1
ATOM 558 C CA . PRO A 1 73 ? -15.383 -10.501 15.870 1.00 91.94 73 PRO A CA 1
ATOM 559 C C . PRO A 1 73 ? -15.586 -10.712 14.367 1.00 91.94 73 PRO A C 1
ATOM 561 O O . PRO A 1 73 ? -15.254 -11.775 13.839 1.00 91.94 73 PRO A O 1
ATOM 564 N N . TYR A 1 74 ? -16.083 -9.682 13.676 1.00 90.06 74 TYR A N 1
ATOM 565 C CA . TYR A 1 74 ? -16.262 -9.699 12.229 1.00 90.06 74 TYR A CA 1
ATOM 566 C C . TYR A 1 74 ? -14.909 -9.769 11.518 1.00 90.06 74 TYR A C 1
ATOM 568 O O . TYR A 1 74 ? -14.706 -10.656 10.692 1.00 90.06 74 TYR A O 1
ATOM 576 N N . LEU A 1 75 ? -13.954 -8.924 11.922 1.00 89.62 75 LEU A N 1
ATOM 577 C CA . LEU A 1 75 ? -12.611 -8.878 11.346 1.00 89.62 75 LEU A CA 1
ATOM 578 C C . LEU A 1 75 ? -11.898 -10.232 11.425 1.00 89.62 75 LEU A C 1
ATOM 580 O O . LEU A 1 75 ? -11.327 -10.680 10.436 1.00 89.62 75 LEU A O 1
ATOM 584 N N . LYS A 1 76 ? -11.932 -10.910 12.580 1.00 90.06 76 LYS A N 1
ATOM 585 C CA . LYS A 1 76 ? -11.296 -12.231 12.732 1.00 90.06 76 LYS A CA 1
ATOM 586 C C . LYS A 1 76 ? -11.911 -13.267 11.790 1.00 90.06 76 LYS A C 1
ATOM 588 O O . LYS A 1 76 ? -11.184 -14.052 11.185 1.00 90.06 76 LYS A O 1
ATOM 593 N N . ARG A 1 77 ? -13.241 -13.258 11.650 1.00 93.00 77 ARG A N 1
ATOM 594 C CA . ARG A 1 77 ? -13.951 -14.204 10.784 1.00 93.00 77 ARG A CA 1
ATOM 595 C C . ARG A 1 77 ? -13.714 -13.906 9.307 1.00 93.00 77 ARG A C 1
ATOM 597 O O . ARG A 1 77 ? -13.476 -14.841 8.553 1.00 93.00 77 ARG A O 1
ATOM 604 N N . SER A 1 78 ? -13.716 -12.636 8.902 1.00 91.75 78 SER A N 1
ATOM 605 C CA . SER A 1 78 ? -13.405 -12.242 7.525 1.00 91.75 78 SER A CA 1
ATOM 606 C C . SER A 1 78 ? -11.944 -12.516 7.173 1.00 91.75 78 SER A C 1
ATOM 608 O O . SER A 1 78 ? -11.659 -12.985 6.078 1.00 91.75 78 SER A O 1
ATOM 610 N N . LEU A 1 79 ? -11.013 -12.284 8.103 1.00 89.88 79 LEU A N 1
ATOM 611 C CA . LEU A 1 79 ? -9.585 -12.501 7.876 1.00 89.88 79 LEU A CA 1
ATOM 612 C C . LEU A 1 79 ? -9.274 -13.969 7.557 1.00 89.88 79 LEU A C 1
ATOM 614 O O . LEU A 1 79 ? -8.470 -14.238 6.670 1.00 89.88 79 LEU A O 1
ATOM 618 N N . LEU A 1 80 ? -9.960 -14.911 8.212 1.00 92.56 80 LEU A N 1
ATOM 619 C CA . LEU A 1 80 ? -9.817 -16.341 7.933 1.00 92.56 80 LEU A CA 1
ATOM 620 C C . LEU A 1 80 ? -10.236 -16.715 6.500 1.00 92.56 80 LEU A C 1
ATOM 622 O O . LEU A 1 80 ? -9.666 -17.635 5.927 1.00 92.56 80 LEU A O 1
ATOM 626 N N . TRP A 1 81 ? -11.181 -15.982 5.906 1.00 92.38 81 TRP A N 1
ATOM 627 C CA . TRP A 1 81 ? -11.575 -16.160 4.504 1.00 92.38 81 TRP A CA 1
ATOM 628 C C . TRP A 1 81 ? -10.676 -15.403 3.517 1.00 92.38 81 TRP A C 1
ATOM 630 O O . TRP A 1 81 ? -10.521 -15.845 2.384 1.00 92.38 81 TRP A O 1
ATOM 640 N N . ILE A 1 82 ? -10.066 -14.288 3.932 1.00 90.69 82 ILE A N 1
ATOM 641 C CA . ILE A 1 82 ? -9.219 -13.437 3.074 1.00 90.69 82 ILE A CA 1
ATOM 642 C C . ILE A 1 82 ? -7.774 -13.953 2.985 1.00 90.69 82 ILE A C 1
ATOM 644 O O . ILE A 1 82 ? -7.155 -13.861 1.925 1.00 90.69 82 ILE A O 1
ATOM 648 N N . ILE A 1 83 ? -7.214 -14.494 4.072 1.00 92.12 83 ILE A N 1
ATOM 649 C CA . ILE A 1 83 ? -5.809 -14.932 4.112 1.00 92.12 83 ILE A CA 1
ATOM 650 C C . ILE A 1 83 ? -5.502 -16.067 3.121 1.00 92.12 83 ILE A C 1
ATOM 652 O O . ILE A 1 83 ? -4.504 -15.941 2.413 1.00 92.12 83 ILE A O 1
ATOM 656 N N . PRO A 1 84 ? -6.304 -17.145 3.009 1.00 93.75 84 PRO A N 1
ATOM 657 C CA . PRO A 1 84 ? -6.001 -18.233 2.081 1.00 93.75 84 PRO A CA 1
ATOM 658 C C . PRO A 1 84 ? -5.843 -17.775 0.618 1.00 93.75 84 PRO A C 1
ATOM 660 O O . PRO A 1 84 ? -4.791 -18.053 0.041 1.00 93.75 84 PRO A O 1
ATOM 663 N N . PRO A 1 85 ? -6.789 -17.026 0.010 1.00 90.94 85 PRO A N 1
ATOM 664 C CA . PRO A 1 85 ? -6.613 -16.546 -1.359 1.00 90.94 85 PRO A CA 1
ATOM 665 C C . PRO A 1 85 ? -5.462 -15.540 -1.490 1.00 90.94 85 PRO A C 1
ATOM 667 O O . PRO A 1 85 ? -4.770 -15.552 -2.505 1.00 90.94 85 PRO A O 1
ATOM 670 N N . ALA A 1 86 ? -5.198 -14.715 -0.470 1.00 86.06 86 ALA A N 1
ATOM 671 C CA . ALA A 1 86 ? -4.052 -13.806 -0.484 1.00 86.06 86 ALA A CA 1
ATOM 672 C C . ALA A 1 86 ? -2.712 -14.563 -0.503 1.00 86.06 86 ALA A C 1
ATOM 674 O O . ALA A 1 86 ? -1.831 -14.227 -1.292 1.00 86.06 86 ALA A O 1
ATOM 675 N N . LEU A 1 87 ? -2.566 -15.610 0.317 1.00 88.94 87 LEU A N 1
ATOM 676 C CA . LEU A 1 87 ? -1.363 -16.447 0.350 1.00 88.94 87 LEU A CA 1
ATOM 677 C C . LEU A 1 87 ? -1.169 -17.220 -0.955 1.00 88.94 87 LEU A C 1
ATOM 679 O O . LEU A 1 87 ? -0.050 -17.277 -1.455 1.00 88.94 87 LEU A O 1
ATOM 683 N N . VAL A 1 88 ? -2.245 -17.761 -1.532 1.00 90.44 88 VAL A N 1
ATOM 684 C CA . VAL A 1 88 ? -2.198 -18.406 -2.853 1.00 90.44 88 VAL A CA 1
ATOM 685 C C . VAL A 1 88 ? -1.773 -17.404 -3.929 1.00 90.44 88 VAL A C 1
ATOM 687 O O . VAL A 1 88 ? -0.934 -17.731 -4.762 1.00 90.44 88 VAL A O 1
ATOM 690 N N . GLY A 1 89 ? -2.280 -16.169 -3.881 1.00 83.38 89 GLY A N 1
ATOM 691 C CA . GLY A 1 89 ? -1.870 -15.100 -4.792 1.00 83.38 89 GLY A CA 1
ATOM 692 C C . GLY A 1 89 ? -0.385 -14.749 -4.673 1.00 83.38 89 GLY A C 1
ATOM 693 O O . GLY A 1 89 ? 0.302 -14.664 -5.686 1.00 83.38 89 GLY A O 1
ATOM 694 N N . VAL A 1 90 ? 0.132 -14.598 -3.449 1.00 83.81 90 VAL A N 1
ATOM 695 C CA . VAL A 1 90 ? 1.559 -14.314 -3.200 1.00 83.81 90 VAL A CA 1
ATOM 696 C C . VAL A 1 90 ? 2.447 -15.484 -3.627 1.00 83.81 90 VAL A C 1
ATOM 698 O O . VAL A 1 90 ? 3.466 -15.265 -4.275 1.00 83.81 90 VAL A O 1
ATOM 701 N N . ALA A 1 91 ? 2.059 -16.720 -3.307 1.00 84.19 91 ALA A N 1
ATOM 702 C CA . ALA A 1 91 ? 2.781 -17.918 -3.732 1.00 84.19 91 ALA A CA 1
ATOM 703 C C . ALA A 1 91 ? 2.798 -18.059 -5.262 1.00 84.19 91 ALA A C 1
ATOM 705 O O . ALA A 1 91 ? 3.831 -18.408 -5.829 1.00 84.19 91 ALA A O 1
ATOM 706 N N . GLY A 1 92 ? 1.685 -17.730 -5.925 1.00 81.31 92 GLY A N 1
ATOM 707 C CA . GLY A 1 92 ? 1.612 -17.625 -7.378 1.00 81.31 92 GLY A CA 1
ATOM 708 C C . GLY A 1 92 ? 2.604 -16.597 -7.910 1.00 81.31 92 GLY A C 1
ATOM 709 O O . GLY A 1 92 ? 3.401 -16.938 -8.774 1.00 81.31 92 GLY A O 1
ATOM 710 N N . LEU A 1 93 ? 2.620 -15.389 -7.335 1.00 74.25 93 LEU A N 1
ATOM 711 C CA . LEU A 1 93 ? 3.523 -14.305 -7.736 1.00 74.25 93 LEU A CA 1
ATOM 712 C C . LEU A 1 93 ? 5.010 -14.659 -7.571 1.00 74.25 93 LEU A C 1
ATOM 714 O O . LEU A 1 93 ? 5.815 -14.287 -8.412 1.00 74.25 93 LEU A O 1
ATOM 718 N N . LEU A 1 94 ? 5.365 -15.377 -6.503 1.00 73.50 94 LEU A N 1
ATOM 719 C CA . LEU A 1 94 ? 6.730 -15.857 -6.242 1.00 73.50 94 LEU A CA 1
ATOM 720 C C . LEU A 1 94 ? 7.140 -17.034 -7.134 1.00 73.50 94 LEU A C 1
ATOM 722 O O . LEU A 1 94 ? 8.328 -17.269 -7.317 1.00 73.50 94 LEU A O 1
ATOM 726 N N . SER A 1 95 ? 6.168 -17.794 -7.642 1.00 74.81 95 SER A N 1
ATOM 727 C CA . SER A 1 95 ? 6.412 -18.927 -8.543 1.00 74.81 95 SE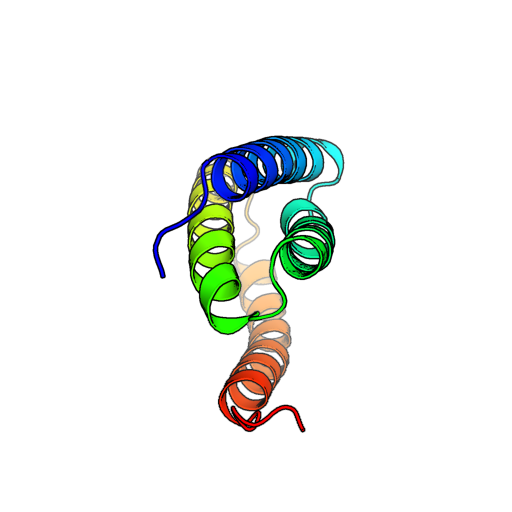R A CA 1
ATOM 728 C C . SER A 1 95 ? 6.422 -18.512 -10.015 1.00 74.81 95 SER A C 1
ATOM 730 O O . SER A 1 95 ? 6.596 -19.372 -10.879 1.00 74.81 95 SER A O 1
ATOM 732 N N . LEU A 1 96 ? 6.195 -17.226 -10.319 1.00 68.81 96 LEU A N 1
ATOM 733 C CA . LEU A 1 96 ? 6.306 -16.728 -11.684 1.00 68.81 96 LEU A CA 1
ATOM 734 C C . LEU A 1 96 ? 7.777 -16.793 -12.133 1.00 68.81 96 LEU A C 1
ATOM 736 O O . LEU A 1 96 ? 8.644 -16.315 -11.405 1.00 68.81 96 LEU A O 1
ATOM 740 N N . PRO A 1 97 ? 8.061 -17.363 -13.318 1.00 68.00 97 PRO A N 1
ATOM 741 C CA . PRO A 1 97 ? 9.392 -17.320 -13.912 1.00 68.00 97 PRO A CA 1
ATOM 742 C C . PRO A 1 97 ? 9.847 -15.877 -14.153 1.00 68.00 97 PRO A C 1
ATOM 744 O O . PRO A 1 97 ? 9.062 -15.054 -14.625 1.00 68.00 97 PRO A O 1
ATOM 747 N N . ASP A 1 98 ? 11.123 -15.599 -13.883 1.00 60.50 98 ASP A N 1
ATOM 748 C CA . ASP A 1 98 ? 11.751 -14.294 -14.138 1.00 60.50 98 ASP A CA 1
ATOM 749 C C . ASP A 1 98 ? 11.987 -14.030 -15.642 1.00 60.50 98 ASP A C 1
ATOM 751 O O . ASP A 1 98 ? 12.199 -12.888 -16.052 1.00 60.50 98 ASP A O 1
ATOM 755 N N . ASP A 1 99 ? 11.928 -15.081 -16.467 1.00 51.19 99 ASP A N 1
ATOM 756 C CA . ASP A 1 99 ? 12.052 -15.022 -17.924 1.00 51.19 99 ASP A CA 1
ATOM 757 C C . ASP A 1 99 ? 10.692 -14.734 -18.571 1.00 51.19 99 ASP A C 1
ATOM 759 O O . ASP A 1 99 ? 9.849 -15.617 -18.763 1.00 51.19 99 ASP A O 1
ATOM 763 N N . VAL A 1 100 ? 10.489 -13.470 -18.934 1.00 54.34 100 VAL A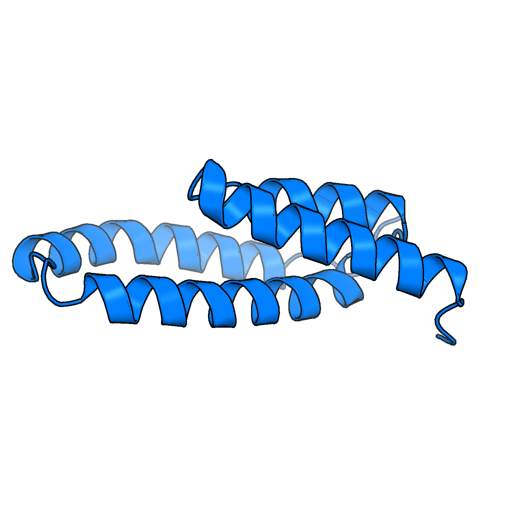 N 1
ATOM 764 C CA . VAL A 1 100 ? 9.528 -13.091 -19.970 1.00 54.34 100 VAL A CA 1
ATOM 765 C C . VAL A 1 100 ? 10.271 -13.209 -21.299 1.00 54.34 100 VAL A C 1
ATOM 767 O O . VAL A 1 100 ? 11.207 -12.449 -21.536 1.00 54.34 100 VAL A O 1
ATOM 770 N N . ILE A 1 101 ? 9.882 -14.196 -22.113 1.00 41.84 101 ILE A N 1
ATOM 771 C CA . ILE A 1 101 ? 10.338 -14.375 -23.505 1.00 41.84 101 ILE A CA 1
ATOM 772 C C . ILE A 1 101 ? 10.176 -13.067 -24.289 1.00 41.84 101 ILE A C 1
ATOM 774 O O . ILE A 1 101 ? 9.100 -12.438 -24.147 1.00 41.84 101 ILE A O 1
#

Radius of gyration: 16.39 Å; chains: 1; bounding box: 37×32×40 Å

Secondary structure (DSSP, 8-state):
----HHHHHHHHHHHHHHHHHHHHHSSHHHHHHHHHHHHH-S-HHHHHHHHHHHHHHHHHHHHHHHGGG--HHHHHHHHHHHHHHHHHHHHHHHTS-S---

Foldseek 3Di:
DPQDPVLVVQLVVLLVVLVVCCVVVVPCSVVVSQVSNCVSPVQSVVVVVVVVVSCVVVVVVVCVVCVVPDPVVVCVVVCVVVVVVVVVVVVVVVPDDSDDD

pLDDT: mean 78.11, std 10.13, range [41.84, 93.75]

Sequence (101 aa):
MTFDLTELVLVGLIFIWAGFVRTGLGFGGAALGLPLMLLVGATPVYWLPIIGIHLLFFSSLTLVKSLKKVDWPYLKRSLLWIIPPALVGVAGLLSLPDDVI